Protein AF-L1JUC3-F1 (afdb_monomer)

Secondary structure (DSSP, 8-state):
-----TTSS---S--TT--SSGGGS--HHHHHHHHHHHH-GGGTTT-EEEEES-TTTHHHHHHHHTT-SEEEEEES-HHHHHHHHHHHHHHHTTS-----EEEEE--TTSGGGGGS-TT-EEEEEEES----GGGHHHHHHHHHHHEEEEEEEEEE-----------

Sequence (167 aa):
MIRQSWDERADDEPEPTGLKWTGAAVWDAAILLSEYLAKNPELVRGKHVLELGAGHALVSVVCARFGARKVTATDYDERVLKLARVNVDHNVRGDNSSQCVDVKQLGWGTNDIESFEASSFDLVVGSDVVYNKGLFKPLIETIDKLLSPEGTLILAYKPRLIIAHSF

InterPro domains:
  IPR019410 Lysine methyltransferase [PF10294] (22-160)
  IPR019410 Lysine methyltransferase [PTHR14614] (18-160)
  IPR029063 S-adenosyl-L-methionine-dependent methyltransferase superfamily [G3DSA:3.40.50.150] (9-165)
  IPR029063 S-adenosyl-L-methionine-dependent methyltransferase superfamily [SSF53335] (31-156)

Solvent-accessible surface area (backbone atoms only — not comparable to full-atom values): 9626 Å² total; per-residue (Å²):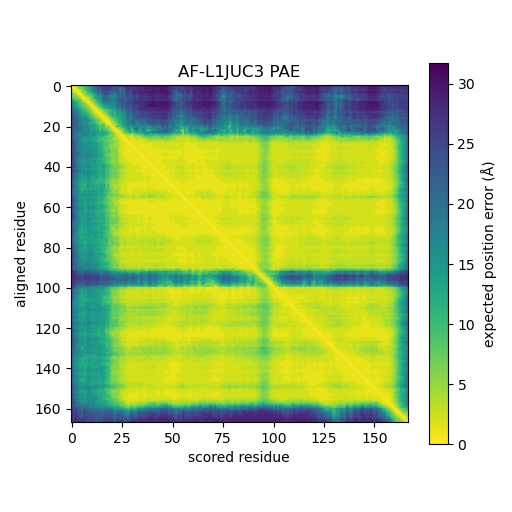 139,83,82,80,70,84,87,76,77,85,82,87,64,85,51,96,79,77,54,99,45,83,48,78,52,90,51,72,30,39,54,52,44,32,52,52,43,68,76,39,34,79,80,31,43,68,28,34,35,35,30,46,58,29,31,52,25,60,45,44,47,44,38,36,76,47,41,16,54,31,29,37,29,20,25,63,50,70,73,31,47,54,50,18,48,51,46,41,49,72,75,48,70,81,69,86,54,88,49,47,74,44,77,46,73,41,47,65,65,46,76,48,57,73,83,49,70,67,42,62,21,48,28,40,36,32,36,55,70,89,75,53,81,88,47,48,63,28,45,50,57,40,46,67,47,31,39,20,96,88,34,46,80,50,78,32,62,77,89,80,79,82,79,76,78,81,125

pLDDT: mean 83.62, std 20.37, range [25.66, 98.75]

Organism: Guillardia theta (strain CCMP2712) (NCBI:txid905079)

Structure (mmCIF, N/CA/C/O backbone):
data_AF-L1JUC3-F1
#
_entry.id   AF-L1JUC3-F1
#
loop_
_atom_site.group_PDB
_atom_site.id
_atom_site.type_symbol
_atom_site.label_atom_id
_atom_site.label_alt_id
_atom_site.label_comp_id
_atom_site.label_asym_id
_atom_site.label_entity_id
_atom_site.label_seq_id
_atom_site.pdbx_PDB_ins_code
_atom_site.Cartn_x
_atom_site.Cartn_y
_atom_site.Cartn_z
_atom_site.occupancy
_atom_site.B_iso_or_equiv
_atom_site.auth_seq_id
_atom_site.auth_comp_id
_atom_site.auth_asym_id
_atom_site.auth_atom_id
_atom_site.pdbx_PDB_model_num
ATOM 1 N N . MET A 1 1 ? 11.858 25.127 6.857 1.00 32.03 1 MET A N 1
ATOM 2 C CA . MET A 1 1 ? 11.534 24.860 5.440 1.00 32.03 1 MET A CA 1
ATOM 3 C C . MET A 1 1 ? 12.525 23.816 4.945 1.00 32.03 1 MET A C 1
ATOM 5 O O . MET A 1 1 ? 13.625 24.170 4.552 1.00 32.03 1 MET A O 1
ATOM 9 N N . ILE A 1 2 ? 12.209 22.530 5.114 1.00 27.05 2 ILE A N 1
ATOM 10 C CA . ILE A 1 2 ? 13.110 21.433 4.741 1.00 27.05 2 ILE A CA 1
ATOM 11 C C . ILE A 1 2 ? 12.630 20.911 3.389 1.00 27.05 2 ILE A C 1
ATOM 13 O O . ILE A 1 2 ? 11.594 20.260 3.313 1.00 27.05 2 ILE A O 1
ATOM 17 N N . ARG A 1 3 ? 13.366 21.233 2.322 1.00 25.66 3 ARG A N 1
ATOM 18 C CA . ARG A 1 3 ? 13.303 20.484 1.065 1.00 25.66 3 ARG A CA 1
ATOM 19 C C . ARG A 1 3 ? 14.105 19.203 1.290 1.00 25.66 3 ARG A C 1
ATOM 21 O O . ARG A 1 3 ? 15.321 19.279 1.422 1.00 25.66 3 ARG A O 1
ATOM 28 N N . GLN A 1 4 ? 13.445 18.054 1.390 1.00 31.78 4 GLN A N 1
ATOM 29 C CA . GLN A 1 4 ? 14.124 16.782 1.152 1.00 31.78 4 GLN A CA 1
ATOM 30 C C . GLN A 1 4 ? 14.035 16.530 -0.353 1.00 31.78 4 GLN A C 1
ATOM 32 O O . GLN A 1 4 ? 12.960 16.232 -0.867 1.00 31.78 4 GLN A O 1
ATOM 37 N N . SER A 1 5 ? 15.138 16.779 -1.066 1.00 31.86 5 SER A N 1
ATOM 38 C CA . SER A 1 5 ? 15.285 16.430 -2.476 1.00 31.86 5 SER A CA 1
ATOM 39 C C . SER A 1 5 ? 15.281 14.908 -2.592 1.00 31.86 5 SER A C 1
ATOM 41 O O . SER A 1 5 ? 16.228 14.229 -2.200 1.00 31.86 5 SER A O 1
ATOM 43 N N . TRP A 1 6 ? 14.175 14.377 -3.107 1.00 40.38 6 TRP A N 1
ATOM 44 C CA . TRP A 1 6 ? 14.079 13.005 -3.602 1.00 40.38 6 TRP A CA 1
ATOM 45 C C . TRP A 1 6 ? 14.940 12.791 -4.860 1.00 40.38 6 TRP A C 1
ATOM 47 O O . TRP A 1 6 ? 15.223 11.655 -5.210 1.00 40.38 6 TRP A O 1
ATOM 57 N N . ASP A 1 7 ? 15.407 13.875 -5.489 1.00 43.69 7 ASP A N 1
ATOM 58 C CA . ASP A 1 7 ? 16.181 13.851 -6.735 1.00 43.69 7 ASP A CA 1
ATOM 59 C C . ASP A 1 7 ? 17.675 13.505 -6.574 1.00 43.69 7 ASP A C 1
ATOM 61 O O . ASP A 1 7 ? 18.341 13.266 -7.574 1.00 43.69 7 ASP A O 1
ATOM 65 N N . GLU A 1 8 ? 18.245 13.501 -5.360 1.00 37.56 8 GLU A N 1
ATOM 66 C CA . GLU A 1 8 ? 19.715 13.589 -5.213 1.00 37.56 8 GLU A CA 1
ATOM 67 C C . GLU A 1 8 ? 20.387 12.473 -4.398 1.00 37.56 8 GLU A C 1
ATOM 69 O O . GLU A 1 8 ? 21.577 12.580 -4.098 1.00 37.56 8 GLU A O 1
ATOM 74 N N . ARG A 1 9 ? 19.694 11.388 -4.019 1.00 40.72 9 ARG A N 1
ATOM 75 C CA . ARG A 1 9 ? 20.346 10.297 -3.266 1.00 40.72 9 ARG A CA 1
ATOM 76 C C . ARG A 1 9 ? 20.000 8.887 -3.756 1.00 40.72 9 ARG A C 1
ATOM 78 O O . ARG A 1 9 ? 19.021 8.303 -3.304 1.00 40.72 9 ARG A O 1
ATOM 85 N N . ALA A 1 10 ? 20.973 8.357 -4.507 1.00 41.16 10 ALA A N 1
ATOM 86 C CA . ALA A 1 10 ? 21.435 6.966 -4.584 1.00 41.16 10 ALA A CA 1
ATOM 87 C C . ALA A 1 10 ? 20.768 6.02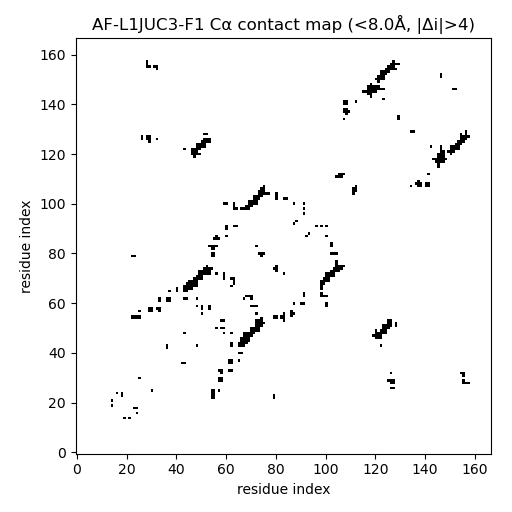0 -5.603 1.00 41.16 10 ALA A C 1
ATOM 89 O O . ALA A 1 10 ? 20.050 5.107 -5.209 1.00 41.16 10 ALA A O 1
ATOM 90 N N . ASP A 1 11 ? 21.170 6.169 -6.872 1.00 44.47 11 ASP A N 1
ATOM 91 C CA . ASP A 1 11 ? 21.043 5.164 -7.946 1.00 44.47 11 ASP A CA 1
ATOM 92 C C . ASP A 1 11 ? 22.434 4.624 -8.386 1.00 44.47 11 ASP A C 1
ATOM 94 O O . ASP A 1 11 ? 22.669 4.359 -9.564 1.00 44.47 11 ASP A O 1
ATOM 98 N N . ASP A 1 12 ? 23.403 4.489 -7.469 1.00 44.81 12 ASP A N 1
ATOM 99 C CA . ASP A 1 12 ? 24.785 4.097 -7.826 1.00 44.81 12 ASP A CA 1
ATOM 100 C C . ASP A 1 12 ? 25.052 2.576 -7.803 1.00 44.81 12 ASP A C 1
ATOM 102 O O . ASP A 1 12 ? 26.187 2.150 -8.023 1.00 44.81 12 ASP A O 1
ATOM 106 N N . GLU A 1 13 ? 24.036 1.732 -7.593 1.00 46.50 13 GLU A N 1
ATOM 107 C CA . GLU A 1 13 ? 24.160 0.294 -7.865 1.00 46.50 13 GLU A CA 1
ATOM 108 C C . GLU A 1 13 ? 23.399 -0.078 -9.144 1.00 46.50 13 GLU A C 1
ATOM 110 O O . GLU A 1 13 ? 22.244 0.317 -9.305 1.00 46.50 13 GLU A O 1
ATOM 115 N N . PRO A 1 14 ? 24.015 -0.827 -10.081 1.00 43.78 14 PRO A N 1
ATOM 116 C CA . PRO A 1 14 ? 23.327 -1.251 -11.288 1.00 43.78 14 PRO A CA 1
ATOM 117 C C . PRO A 1 14 ? 22.135 -2.133 -10.912 1.00 43.78 14 PRO A C 1
ATOM 119 O O . PRO A 1 14 ? 22.295 -3.234 -10.385 1.00 43.78 14 PRO A O 1
ATOM 122 N N . GLU A 1 15 ? 20.937 -1.632 -11.210 1.00 53.25 15 GLU A N 1
ATOM 123 C CA . GLU A 1 15 ? 19.681 -2.339 -10.994 1.00 53.25 15 GLU A CA 1
ATOM 124 C C . GLU A 1 15 ? 19.739 -3.744 -11.620 1.00 53.25 15 GLU A C 1
ATOM 126 O O . GLU A 1 15 ? 20.018 -3.862 -12.821 1.00 53.25 15 GLU A O 1
ATOM 131 N N . PRO A 1 16 ? 19.416 -4.822 -10.873 1.00 48.75 16 PRO A N 1
ATOM 132 C CA . PRO A 1 16 ? 19.447 -6.199 -11.382 1.00 48.75 16 PRO A CA 1
ATOM 133 C C . PRO A 1 16 ? 18.575 -6.422 -12.627 1.00 48.75 16 PRO A C 1
ATOM 135 O O . PRO A 1 16 ? 18.730 -7.411 -13.339 1.00 48.75 16 PRO A O 1
ATOM 138 N N . THR A 1 17 ? 17.636 -5.507 -12.872 1.00 52.16 17 THR A N 1
ATOM 139 C CA . THR A 1 17 ? 16.653 -5.547 -13.957 1.00 52.16 17 THR A CA 1
ATOM 140 C C . THR A 1 17 ? 17.132 -4.856 -15.238 1.00 52.16 17 THR A C 1
ATOM 142 O O . THR A 1 17 ? 16.509 -5.029 -16.284 1.00 52.16 17 THR A O 1
ATOM 145 N N . GLY A 1 18 ? 18.208 -4.058 -15.184 1.00 48.03 18 GLY A N 1
ATOM 146 C CA . GLY A 1 18 ? 18.652 -3.215 -16.301 1.00 48.03 18 GLY A CA 1
ATOM 147 C C . GLY A 1 18 ? 17.687 -2.072 -16.658 1.00 48.03 18 GLY A C 1
ATOM 148 O O . GLY A 1 18 ? 17.854 -1.425 -17.695 1.00 48.03 18 GLY A O 1
ATOM 149 N N . LEU A 1 19 ? 16.669 -1.817 -15.829 1.00 48.88 19 LEU A N 1
ATOM 150 C CA . LEU A 1 19 ? 15.685 -0.755 -16.030 1.00 48.88 19 LEU A CA 1
ATOM 151 C C . LEU A 1 19 ? 16.142 0.535 -15.342 1.00 48.88 19 LEU A C 1
ATOM 153 O O . LEU A 1 19 ? 16.648 0.510 -14.228 1.00 48.88 19 LEU A O 1
ATOM 157 N N . LYS A 1 20 ? 15.911 1.685 -15.990 1.00 53.62 20 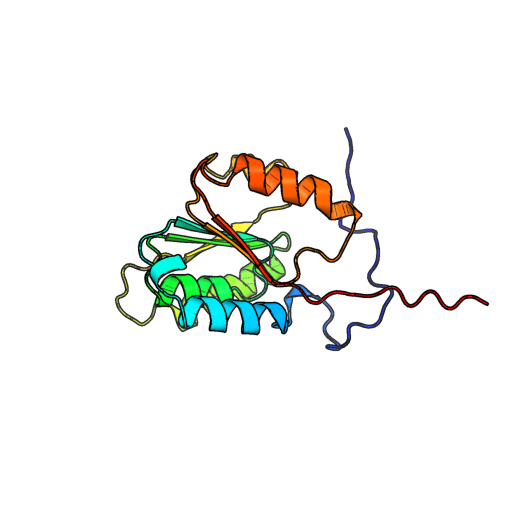LYS A N 1
ATOM 158 C CA . LYS A 1 20 ? 16.273 3.017 -15.461 1.00 53.62 20 LYS A CA 1
ATOM 159 C C . LYS A 1 20 ? 15.407 3.489 -14.280 1.00 53.62 20 LYS A C 1
ATOM 161 O O . LYS A 1 20 ? 15.637 4.581 -13.780 1.00 53.62 20 LYS A O 1
ATOM 166 N N . TRP A 1 21 ? 14.394 2.715 -13.883 1.00 58.62 21 TRP A N 1
ATOM 167 C CA . TRP A 1 21 ? 13.443 3.067 -12.827 1.00 58.62 21 TRP A CA 1
ATOM 168 C C . TRP A 1 21 ? 13.054 1.797 -12.059 1.00 58.62 21 TRP A C 1
ATOM 170 O O . TRP A 1 21 ? 12.529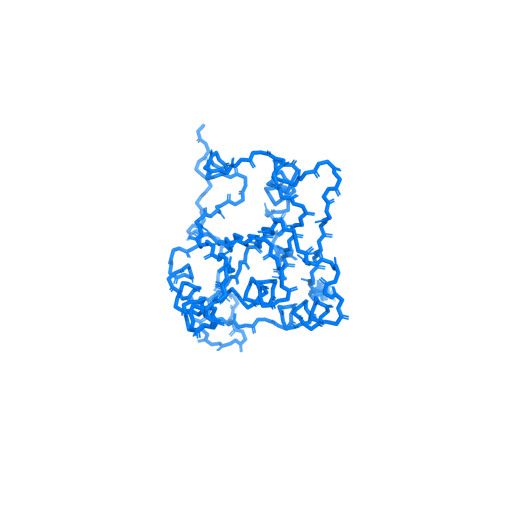 0.858 -12.659 1.00 58.62 21 TRP A O 1
ATOM 180 N N . THR A 1 22 ? 13.256 1.766 -10.741 1.00 58.28 22 THR A N 1
ATOM 181 C CA . THR A 1 22 ? 12.917 0.618 -9.869 1.00 58.28 22 THR A CA 1
ATOM 182 C C . THR A 1 22 ? 11.433 0.248 -9.910 1.00 58.28 22 THR A C 1
ATOM 184 O O . THR A 1 22 ? 11.071 -0.927 -9.825 1.00 58.28 22 THR A O 1
ATOM 187 N N . GLY A 1 23 ? 10.563 1.237 -10.124 1.00 57.72 23 GLY A N 1
ATOM 188 C CA . GLY A 1 23 ? 9.122 1.047 -10.291 1.00 57.72 23 GLY A CA 1
ATOM 189 C C . GLY A 1 23 ? 8.696 0.444 -11.635 1.00 57.72 23 GLY A C 1
ATOM 190 O O . GLY A 1 23 ? 7.499 0.271 -11.833 1.00 57.72 23 GLY A O 1
ATOM 191 N N . ALA A 1 24 ? 9.629 0.132 -12.551 1.00 59.94 24 ALA A N 1
ATOM 192 C CA . ALA A 1 24 ? 9.368 -0.465 -13.872 1.00 59.94 24 ALA A CA 1
ATOM 193 C C . ALA A 1 24 ? 9.499 -2.009 -13.912 1.00 59.94 24 ALA A C 1
ATOM 195 O O . ALA A 1 24 ? 9.197 -2.619 -14.936 1.00 59.94 24 ALA A O 1
ATOM 196 N N . ALA A 1 25 ? 9.826 -2.650 -12.781 1.00 71.75 25 ALA A N 1
ATOM 197 C CA . ALA A 1 25 ? 9.733 -4.100 -12.603 1.00 71.75 25 ALA A CA 1
ATOM 198 C C . ALA A 1 25 ? 8.595 -4.524 -11.655 1.00 71.75 25 ALA A C 1
ATOM 200 O O . ALA A 1 25 ? 8.164 -3.774 -10.777 1.00 71.75 25 ALA A O 1
ATOM 201 N N . VAL A 1 26 ? 8.133 -5.767 -11.815 1.00 79.44 26 VAL A N 1
ATOM 202 C CA . VAL A 1 26 ? 7.366 -6.480 -10.785 1.00 79.44 26 VAL A CA 1
ATOM 203 C C . VAL A 1 26 ? 8.367 -7.212 -9.895 1.00 79.44 26 VAL A C 1
ATOM 205 O O . VAL A 1 26 ? 9.140 -8.031 -10.385 1.00 79.44 26 VAL A O 1
ATOM 208 N N . TRP A 1 27 ? 8.357 -6.908 -8.600 1.00 84.06 27 TRP A N 1
ATOM 209 C CA . TRP A 1 27 ? 9.274 -7.493 -7.620 1.00 84.06 27 TRP A CA 1
ATOM 210 C C . TRP A 1 27 ? 8.713 -8.790 -7.022 1.00 84.06 27 TRP A C 1
ATOM 212 O O . TRP A 1 27 ? 7.497 -8.932 -6.874 1.00 84.06 27 TRP A O 1
ATOM 222 N N . ASP A 1 28 ? 9.590 -9.716 -6.616 1.00 88.12 28 ASP A N 1
ATOM 223 C CA . ASP A 1 28 ? 9.209 -11.014 -6.027 1.00 88.12 28 ASP A CA 1
ATOM 224 C C . ASP A 1 28 ? 8.229 -10.858 -4.851 1.00 88.12 28 ASP A C 1
ATOM 226 O O . ASP A 1 28 ? 7.272 -11.623 -4.721 1.00 88.12 28 ASP A O 1
ATOM 230 N N . ALA A 1 29 ? 8.427 -9.837 -4.008 1.00 92.56 29 ALA A N 1
ATOM 231 C CA . ALA A 1 29 ? 7.541 -9.558 -2.881 1.00 92.56 29 ALA A CA 1
ATOM 232 C C . ALA A 1 29 ? 6.109 -9.213 -3.322 1.00 92.56 29 ALA A C 1
ATOM 234 O O . ALA A 1 29 ? 5.158 -9.593 -2.639 1.00 92.56 29 ALA A O 1
ATOM 235 N N . ALA A 1 30 ? 5.936 -8.541 -4.465 1.00 94.25 30 ALA A N 1
ATOM 236 C CA . ALA A 1 30 ? 4.619 -8.219 -5.013 1.00 94.25 30 ALA A CA 1
ATOM 237 C C . ALA A 1 30 ? 3.901 -9.482 -5.505 1.00 94.25 30 ALA A C 1
ATOM 239 O O . ALA A 1 30 ? 2.698 -9.631 -5.285 1.00 94.25 30 ALA A O 1
ATOM 240 N N . ILE A 1 31 ? 4.637 -10.417 -6.116 1.00 94.69 31 ILE A N 1
ATOM 241 C CA . ILE A 1 31 ? 4.106 -11.719 -6.548 1.00 94.69 31 ILE A CA 1
ATOM 242 C C . ILE A 1 31 ? 3.681 -12.540 -5.327 1.00 94.69 31 ILE A C 1
ATOM 244 O O . ILE A 1 31 ? 2.544 -13.004 -5.261 1.00 94.69 31 ILE A O 1
ATOM 248 N N . LEU A 1 32 ? 4.556 -12.657 -4.324 1.00 96.06 32 LEU A N 1
ATOM 249 C CA . LEU A 1 32 ? 4.273 -13.389 -3.086 1.00 96.06 32 LEU A CA 1
ATOM 250 C C . LEU A 1 32 ? 3.055 -12.825 -2.347 1.00 96.06 32 LEU A C 1
ATOM 252 O O . LEU A 1 32 ? 2.179 -13.585 -1.933 1.00 96.06 32 LEU A O 1
ATOM 256 N N . LEU A 1 33 ? 2.978 -11.500 -2.203 1.00 97.62 33 LEU A N 1
ATOM 257 C CA . LEU A 1 33 ? 1.845 -10.842 -1.557 1.00 97.62 33 LEU A CA 1
ATOM 258 C C . LEU A 1 33 ? 0.548 -11.060 -2.341 1.00 97.62 33 LEU A C 1
ATOM 260 O O . LEU A 1 33 ? -0.487 -11.364 -1.752 1.00 97.62 33 LEU A O 1
ATOM 264 N N . SER A 1 34 ? 0.616 -10.973 -3.668 1.00 97.62 34 SER A N 1
ATOM 265 C CA . SER A 1 34 ? -0.521 -11.237 -4.549 1.00 97.62 34 SER A CA 1
ATOM 266 C C . SER A 1 34 ? -1.042 -12.664 -4.396 1.00 97.62 34 SER A C 1
ATOM 268 O O . SER A 1 34 ? -2.239 -12.870 -4.206 1.00 97.62 34 SER A O 1
ATOM 270 N N . GLU A 1 35 ? -0.155 -13.659 -4.413 1.00 97.44 35 GLU A N 1
ATOM 271 C CA . GLU A 1 35 ? -0.546 -15.049 -4.182 1.00 97.44 35 GLU A CA 1
ATOM 272 C C . GLU A 1 35 ? -1.143 -15.264 -2.792 1.00 97.44 35 GLU A C 1
ATOM 274 O O . GLU A 1 35 ? -2.120 -16.001 -2.646 1.00 97.44 35 GLU A O 1
ATOM 279 N N . TYR A 1 36 ? -0.556 -14.643 -1.769 1.00 98.25 36 TYR A N 1
ATOM 280 C CA . TYR A 1 36 ? -1.043 -14.746 -0.401 1.00 98.25 36 TYR A CA 1
ATOM 281 C C . TYR A 1 36 ? -2.468 -14.197 -0.273 1.00 98.25 36 TYR A C 1
ATOM 283 O O . TYR A 1 36 ? -3.333 -14.882 0.270 1.00 98.25 36 TYR A O 1
ATOM 291 N N . LEU A 1 37 ? -2.748 -13.016 -0.829 1.00 98.06 37 LEU A N 1
ATOM 292 C CA . LEU A 1 37 ? -4.084 -12.412 -0.795 1.00 98.06 37 LEU A CA 1
ATOM 293 C C . LEU A 1 37 ? -5.095 -13.190 -1.650 1.00 98.06 37 LEU A C 1
ATOM 295 O O . LEU A 1 37 ? -6.240 -13.356 -1.241 1.00 98.06 37 LEU A O 1
ATOM 299 N N . ALA A 1 38 ? -4.672 -13.732 -2.795 1.00 96.25 38 ALA A N 1
ATOM 300 C CA . ALA A 1 38 ? -5.512 -14.588 -3.633 1.00 96.25 38 ALA A CA 1
ATOM 301 C C . ALA A 1 38 ? -5.920 -15.894 -2.926 1.00 96.25 38 ALA A C 1
ATOM 303 O O . ALA A 1 38 ? -7.046 -16.367 -3.087 1.00 96.25 38 ALA A O 1
ATOM 304 N N . LYS A 1 39 ? -5.013 -16.475 -2.128 1.00 98.12 39 LYS A N 1
ATOM 305 C CA . LYS A 1 39 ? -5.269 -17.679 -1.317 1.00 98.12 39 LYS A CA 1
ATOM 306 C C . LYS A 1 39 ? -6.129 -17.395 -0.077 1.00 98.12 39 LYS A C 1
ATOM 308 O O . LYS A 1 39 ? -6.732 -18.327 0.442 1.00 98.12 39 LYS A O 1
ATOM 313 N N . ASN A 1 40 ? -6.201 -16.138 0.365 1.00 98.00 40 ASN A N 1
ATOM 314 C CA . ASN A 1 40 ? -6.897 -15.698 1.580 1.00 98.00 40 ASN A CA 1
ATOM 315 C C . ASN A 1 40 ? -7.836 -14.507 1.269 1.00 98.00 40 ASN A C 1
ATOM 317 O O . ASN A 1 40 ? -7.631 -13.392 1.763 1.00 98.00 40 ASN A O 1
ATOM 321 N N . PRO A 1 41 ? -8.847 -14.683 0.395 1.00 96.06 41 PRO A N 1
ATOM 322 C CA . PRO A 1 41 ? -9.658 -13.578 -0.119 1.00 96.06 41 PRO A CA 1
ATOM 323 C C . PRO A 1 41 ? -10.484 -12.854 0.954 1.00 96.06 41 PRO A C 1
ATOM 325 O O . PRO A 1 41 ? -10.869 -11.704 0.763 1.00 96.06 41 PRO A O 1
ATOM 328 N N . GLU A 1 42 ? -10.759 -13.485 2.093 1.00 97.31 42 GLU A N 1
ATOM 329 C CA . GLU A 1 42 ? -11.386 -12.858 3.261 1.00 97.31 42 GLU A CA 1
ATOM 330 C C . GLU A 1 42 ? -10.567 -11.693 3.832 1.00 97.31 42 GLU A C 1
ATOM 332 O O . GLU A 1 42 ? -11.134 -10.790 4.448 1.00 97.31 42 GLU A O 1
ATOM 337 N N . LEU A 1 43 ? -9.255 -11.658 3.576 1.00 97.81 43 LEU A N 1
ATOM 338 C CA . LEU A 1 43 ? -8.405 -10.543 3.979 1.00 97.81 43 LEU A CA 1
ATOM 339 C C . LEU A 1 43 ? -8.699 -9.265 3.196 1.00 97.81 43 LEU A C 1
ATOM 341 O O . LEU A 1 43 ? -8.436 -8.190 3.730 1.00 97.81 43 LEU A O 1
ATOM 345 N N . VAL A 1 44 ? -9.239 -9.363 1.975 1.00 97.00 44 VAL A N 1
ATOM 346 C CA . VAL A 1 44 ? -9.491 -8.217 1.079 1.00 97.00 44 VAL A CA 1
ATOM 347 C C . VAL A 1 44 ? -10.974 -7.977 0.805 1.00 97.00 44 VAL A C 1
ATOM 349 O O . VAL A 1 44 ? -11.375 -6.843 0.543 1.00 97.00 44 VAL A O 1
ATOM 352 N N . ARG A 1 45 ? -11.809 -9.020 0.862 1.00 96.12 45 ARG A N 1
ATOM 353 C CA . ARG A 1 45 ? -13.213 -8.951 0.452 1.00 96.12 45 ARG A CA 1
ATOM 354 C C . ARG A 1 45 ? -13.974 -7.905 1.258 1.00 96.12 45 ARG A C 1
ATOM 356 O O . ARG A 1 45 ? -14.002 -7.932 2.483 1.00 96.12 45 ARG A O 1
ATOM 363 N N . GLY A 1 46 ? -14.624 -6.994 0.545 1.00 95.56 46 GLY A N 1
ATOM 364 C CA . GLY A 1 46 ? -15.419 -5.921 1.119 1.00 95.56 46 GLY A CA 1
ATOM 365 C C . GLY A 1 46 ? -14.608 -4.805 1.774 1.00 95.56 46 GLY A C 1
ATOM 366 O O . GLY A 1 46 ? -15.240 -3.881 2.270 1.00 95.56 46 GLY A O 1
ATOM 367 N N . LYS A 1 47 ? -13.266 -4.833 1.762 1.00 97.25 47 LYS A N 1
ATOM 368 C CA . LYS A 1 47 ? -12.407 -3.827 2.412 1.00 97.25 47 LYS A CA 1
ATOM 369 C C . LYS A 1 47 ? -12.098 -2.622 1.525 1.00 97.25 47 LYS A C 1
ATOM 371 O O . LYS A 1 47 ? -12.083 -2.730 0.297 1.00 97.25 47 LYS A O 1
ATOM 376 N N . HIS A 1 48 ? -11.826 -1.482 2.153 1.00 97.56 48 HIS A N 1
ATOM 377 C CA . HIS A 1 48 ? -11.148 -0.343 1.540 1.00 97.56 48 HIS A CA 1
ATOM 378 C C . HIS A 1 48 ? -9.637 -0.497 1.711 1.00 97.56 48 HIS A C 1
ATOM 380 O O . HIS A 1 48 ? -9.129 -0.482 2.832 1.00 97.56 48 HIS A O 1
ATOM 386 N N . VAL A 1 49 ? -8.939 -0.686 0.594 1.00 98.44 49 VAL A N 1
ATOM 387 C CA . VAL A 1 49 ? -7.526 -1.067 0.560 1.00 98.44 49 VAL A CA 1
ATOM 388 C C . VAL A 1 49 ? -6.666 0.097 0.076 1.00 98.44 49 VAL A C 1
ATOM 390 O O . VAL A 1 49 ? -7.003 0.734 -0.923 1.00 98.44 49 VAL A O 1
ATOM 393 N N . LEU A 1 50 ? -5.540 0.336 0.746 1.00 98.69 50 LEU A N 1
ATOM 394 C CA . LEU A 1 50 ? -4.455 1.203 0.285 1.00 98.69 50 LEU A CA 1
ATOM 395 C C . LEU A 1 50 ? -3.229 0.351 -0.046 1.00 98.69 50 LEU A C 1
ATOM 397 O O . LEU A 1 50 ? -2.766 -0.400 0.807 1.00 98.69 50 LEU A O 1
ATOM 401 N N . GLU A 1 51 ? -2.675 0.497 -1.246 1.00 98.62 51 GLU A N 1
ATOM 402 C CA . GLU A 1 51 ? -1.349 -0.033 -1.582 1.00 98.62 51 GLU A CA 1
ATOM 403 C C . GLU A 1 51 ? -0.318 1.101 -1.563 1.00 98.62 51 GLU A C 1
ATOM 405 O O . GLU A 1 51 ? -0.457 2.084 -2.295 1.00 98.62 51 GLU A O 1
ATOM 410 N N . LEU A 1 52 ? 0.712 0.957 -0.728 1.00 98.31 52 LEU A N 1
ATOM 411 C CA . LEU A 1 52 ? 1.865 1.855 -0.652 1.00 98.31 52 LEU A CA 1
ATOM 412 C C . LEU A 1 52 ? 2.979 1.342 -1.569 1.00 98.31 52 LEU A C 1
ATOM 414 O O . LEU A 1 52 ? 3.359 0.177 -1.464 1.00 98.31 52 LEU A O 1
ATOM 418 N N . GLY A 1 53 ? 3.531 2.213 -2.418 1.00 96.25 53 GLY A N 1
ATOM 419 C CA . GLY A 1 53 ? 4.608 1.841 -3.346 1.00 96.25 53 GLY A CA 1
ATOM 420 C C . GLY A 1 53 ? 4.143 0.810 -4.374 1.00 96.25 53 GLY A C 1
ATOM 421 O O . GLY A 1 53 ? 4.738 -0.255 -4.509 1.00 96.25 53 GLY A O 1
ATOM 422 N N . ALA A 1 54 ? 3.029 1.103 -5.042 1.00 95.75 54 ALA A N 1
ATOM 423 C CA . ALA A 1 54 ? 2.294 0.151 -5.858 1.00 95.75 54 ALA A CA 1
ATOM 424 C C . ALA A 1 54 ? 3.043 -0.297 -7.118 1.00 95.75 54 ALA A C 1
ATOM 426 O O . ALA A 1 54 ? 2.720 -1.354 -7.669 1.00 95.75 54 ALA A O 1
ATOM 427 N N . GLY A 1 55 ? 4.008 0.480 -7.626 1.00 93.00 55 GLY A N 1
ATOM 428 C CA . GLY A 1 55 ? 4.713 0.124 -8.855 1.00 93.00 55 GLY A CA 1
ATOM 429 C C . GLY A 1 55 ? 3.737 -0.101 -10.020 1.00 93.00 55 GLY A C 1
ATOM 430 O O . GLY A 1 55 ? 3.060 0.809 -10.488 1.00 93.00 55 GLY A O 1
ATOM 431 N N . HIS A 1 56 ? 3.606 -1.358 -10.446 1.00 89.75 56 HIS A N 1
ATOM 432 C CA . HIS A 1 56 ? 2.695 -1.795 -11.516 1.00 89.75 56 HIS A CA 1
ATOM 433 C C . HIS A 1 56 ? 1.244 -2.002 -11.079 1.00 89.75 56 HIS A C 1
ATOM 435 O O . HIS A 1 56 ? 0.431 -2.398 -11.916 1.00 89.75 56 HIS A O 1
ATOM 441 N N . ALA A 1 57 ? 0.929 -1.777 -9.802 1.00 95.44 57 ALA A N 1
ATOM 442 C CA . ALA A 1 57 ? -0.372 -2.020 -9.188 1.00 95.44 57 ALA A CA 1
ATOM 443 C C . ALA A 1 57 ? -0.830 -3.490 -9.246 1.00 95.44 57 ALA A C 1
ATOM 445 O O . ALA A 1 57 ? -2.029 -3.766 -9.245 1.00 95.44 57 ALA A O 1
ATOM 446 N N . LEU A 1 58 ? 0.105 -4.451 -9.285 1.00 95.94 58 LEU A N 1
ATOM 447 C CA . LEU A 1 58 ? -0.229 -5.880 -9.308 1.00 95.94 58 LEU A CA 1
ATOM 448 C C . LEU A 1 58 ? -1.053 -6.279 -8.074 1.00 95.94 58 LEU A C 1
ATOM 450 O O . LEU A 1 58 ? -2.104 -6.906 -8.215 1.00 95.94 58 LEU A O 1
ATOM 454 N N . VAL A 1 59 ? -0.609 -5.881 -6.877 1.00 97.69 59 VAL A N 1
ATOM 455 C CA . VAL A 1 59 ? -1.310 -6.213 -5.629 1.00 97.69 59 VAL A CA 1
ATOM 456 C C . VAL A 1 59 ? -2.668 -5.514 -5.596 1.00 97.69 59 VAL A C 1
ATOM 458 O O . VAL A 1 59 ? -3.665 -6.149 -5.264 1.00 97.69 59 VAL A O 1
ATOM 461 N N . SER A 1 60 ? -2.755 -4.249 -6.024 1.00 97.56 60 SER A N 1
ATOM 462 C CA . SER A 1 60 ? -4.034 -3.539 -6.165 1.00 97.56 60 SER A CA 1
ATOM 463 C C . SER A 1 60 ? -5.020 -4.237 -7.099 1.00 97.56 60 SER A C 1
ATOM 465 O O . SER A 1 60 ? -6.197 -4.368 -6.757 1.00 97.56 60 SER A O 1
ATOM 467 N N . VAL A 1 61 ? -4.557 -4.711 -8.261 1.00 95.81 61 VAL A N 1
ATOM 468 C CA . VAL A 1 61 ? -5.383 -5.484 -9.199 1.00 95.81 61 VAL A CA 1
ATOM 469 C C . VAL A 1 61 ? -5.891 -6.751 -8.517 1.00 95.81 61 VAL A C 1
ATOM 471 O O . VAL A 1 61 ? -7.084 -7.035 -8.574 1.00 95.81 61 VAL A O 1
ATOM 474 N N . VAL A 1 62 ? -5.029 -7.486 -7.816 1.00 95.94 62 VAL A N 1
ATOM 475 C CA . VAL A 1 62 ? -5.424 -8.693 -7.077 1.00 95.94 62 VAL A CA 1
ATOM 476 C C . VAL A 1 62 ? -6.464 -8.357 -6.006 1.00 95.94 62 VAL A C 1
ATOM 478 O O . VAL A 1 62 ? -7.540 -8.949 -6.002 1.00 95.94 62 VAL A O 1
ATOM 481 N N . CYS A 1 63 ? -6.225 -7.357 -5.158 1.00 96.75 63 CYS A N 1
ATOM 482 C CA . CYS A 1 63 ? -7.193 -6.905 -4.155 1.00 96.75 63 CYS A CA 1
ATOM 483 C C . CYS A 1 63 ? -8.568 -6.612 -4.773 1.00 96.75 63 CYS A C 1
ATOM 485 O O . CYS A 1 63 ? -9.589 -7.080 -4.263 1.00 96.75 63 CYS A O 1
ATOM 487 N N . ALA A 1 64 ? -8.598 -5.887 -5.895 1.00 95.44 64 ALA A N 1
ATOM 488 C CA . ALA A 1 64 ? -9.831 -5.583 -6.611 1.00 95.44 64 ALA A CA 1
ATOM 489 C C . ALA A 1 64 ? -10.533 -6.858 -7.093 1.00 95.44 64 ALA A C 1
ATOM 491 O O . ALA A 1 64 ? -11.700 -7.077 -6.765 1.00 95.44 64 ALA A O 1
ATOM 492 N N . ARG A 1 65 ? -9.808 -7.741 -7.791 1.00 92.69 65 ARG A N 1
ATOM 493 C CA . ARG A 1 65 ? -10.346 -8.986 -8.366 1.00 92.69 65 ARG A CA 1
ATOM 494 C C . ARG A 1 65 ? -10.876 -9.947 -7.303 1.00 92.69 65 ARG A C 1
ATOM 496 O O . ARG A 1 65 ? -11.863 -10.635 -7.549 1.00 92.69 65 ARG A O 1
ATOM 503 N N . PHE A 1 66 ? -10.281 -9.946 -6.113 1.00 93.94 66 PHE A N 1
ATOM 504 C CA . PHE A 1 66 ? -10.710 -10.771 -4.980 1.00 93.94 66 PHE A CA 1
ATOM 505 C C . PHE A 1 66 ? -11.751 -10.091 -4.071 1.00 93.94 66 PHE A C 1
ATOM 507 O O . PHE A 1 66 ? -12.101 -10.610 -3.008 1.00 93.94 66 PHE A O 1
ATOM 514 N N . GLY A 1 67 ? -12.342 -8.989 -4.540 1.00 93.56 67 GLY A N 1
ATOM 515 C CA . GLY A 1 67 ? -13.579 -8.440 -3.996 1.00 93.56 67 GLY A CA 1
ATOM 516 C C . GLY A 1 67 ? -13.394 -7.300 -3.007 1.00 93.56 67 GLY A C 1
ATOM 517 O O . GLY A 1 67 ? -14.308 -7.061 -2.217 1.00 93.56 67 GLY A O 1
ATOM 518 N N . ALA A 1 68 ? -12.258 -6.599 -3.018 1.00 95.88 68 ALA A N 1
ATOM 519 C CA . ALA A 1 68 ? -12.140 -5.329 -2.307 1.00 95.88 68 ALA A CA 1
ATOM 520 C C . ALA A 1 68 ? -13.258 -4.362 -2.731 1.00 95.88 68 ALA A C 1
ATOM 522 O O . ALA A 1 68 ? -13.611 -4.261 -3.907 1.00 95.88 68 ALA A O 1
ATOM 523 N N . ARG A 1 69 ? -13.818 -3.640 -1.755 1.00 94.75 69 ARG A N 1
ATOM 524 C CA . ARG A 1 69 ? -14.873 -2.637 -1.976 1.00 94.75 69 ARG A CA 1
ATOM 525 C C . ARG A 1 69 ? -14.331 -1.448 -2.761 1.00 94.75 69 ARG A C 1
ATOM 527 O O . ARG A 1 69 ? -15.009 -0.913 -3.631 1.00 94.75 69 ARG A O 1
ATOM 534 N N . LYS A 1 70 ? -13.114 -1.031 -2.421 1.00 95.69 70 LYS A N 1
ATOM 535 C CA . LYS A 1 70 ? -12.382 0.051 -3.074 1.00 95.69 70 LYS A CA 1
ATOM 536 C C . LYS A 1 70 ? -10.892 -0.173 -2.869 1.00 95.69 70 LYS A C 1
ATOM 538 O O . LYS A 1 70 ? -10.486 -0.566 -1.778 1.00 95.69 70 LYS A O 1
ATOM 543 N N . VAL A 1 71 ? -10.092 0.102 -3.889 1.00 97.69 71 VAL A N 1
ATOM 544 C CA . VAL A 1 71 ? -8.631 0.030 -3.813 1.00 97.69 71 VAL A CA 1
ATOM 545 C C . VAL A 1 71 ? -8.051 1.374 -4.226 1.00 97.69 71 VAL A C 1
ATOM 547 O O . VAL A 1 71 ? -8.498 1.965 -5.206 1.00 97.69 71 VAL A O 1
ATOM 550 N N . THR A 1 72 ? -7.062 1.858 -3.484 1.00 98.06 72 THR A N 1
ATOM 551 C CA . THR A 1 72 ? -6.255 3.016 -3.868 1.00 98.06 72 THR A CA 1
ATOM 552 C C . THR A 1 72 ? -4.805 2.570 -4.019 1.00 98.06 72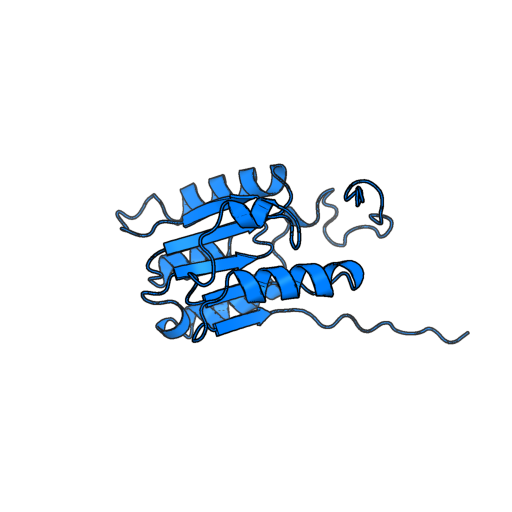 THR A C 1
ATOM 554 O O . THR A 1 72 ? -4.145 2.266 -3.029 1.00 98.06 72 THR A O 1
ATOM 557 N N . ALA A 1 73 ? -4.323 2.513 -5.257 1.00 98.12 73 ALA A N 1
ATOM 558 C CA . ALA A 1 73 ? -2.930 2.240 -5.587 1.00 98.12 73 ALA A CA 1
ATOM 559 C C . ALA A 1 73 ? -2.131 3.543 -5.511 1.00 98.12 73 ALA A C 1
ATOM 561 O O . ALA A 1 73 ? -2.511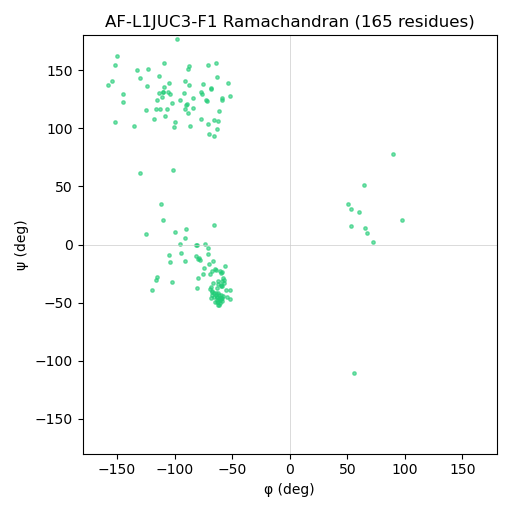 4.530 -6.154 1.00 98.12 73 ALA A O 1
ATOM 562 N N . THR A 1 74 ? -1.040 3.562 -4.741 1.00 98.25 74 THR A N 1
ATOM 563 C CA . THR A 1 74 ? -0.235 4.774 -4.567 1.00 98.25 74 THR A CA 1
ATOM 564 C C . THR A 1 74 ? 1.248 4.572 -4.796 1.00 98.25 74 THR A C 1
ATOM 566 O O . THR A 1 74 ? 1.817 3.549 -4.433 1.00 98.25 74 THR A O 1
ATOM 569 N N . ASP A 1 75 ? 1.874 5.582 -5.383 1.00 96.56 75 ASP A N 1
ATOM 570 C CA . ASP A 1 75 ? 3.311 5.661 -5.619 1.00 96.56 75 ASP A CA 1
ATOM 571 C C . ASP A 1 75 ? 3.741 7.136 -5.601 1.00 96.56 75 ASP A C 1
ATOM 573 O O . ASP A 1 75 ? 2.904 8.037 -5.728 1.00 96.56 75 ASP A O 1
ATOM 577 N N . TYR A 1 76 ? 5.035 7.393 -5.435 1.00 93.25 76 TYR A N 1
ATOM 578 C CA . TYR A 1 76 ? 5.582 8.747 -5.463 1.00 93.25 76 TYR A CA 1
ATOM 579 C C . TYR A 1 76 ? 5.787 9.245 -6.901 1.00 93.25 76 TYR A C 1
ATOM 581 O O . TYR A 1 76 ? 5.548 10.420 -7.189 1.00 93.25 76 TYR A O 1
ATOM 589 N N . ASP A 1 77 ? 6.212 8.367 -7.813 1.00 90.88 77 ASP A N 1
ATOM 590 C CA . ASP A 1 77 ? 6.621 8.754 -9.164 1.00 90.88 77 ASP A CA 1
ATOM 591 C C . ASP A 1 77 ? 5.449 8.715 -10.158 1.00 90.88 77 ASP A C 1
ATOM 593 O O . ASP A 1 77 ? 4.906 7.662 -10.494 1.00 90.88 77 ASP A O 1
ATOM 597 N N . GLU A 1 78 ? 5.093 9.870 -10.723 1.00 90.38 78 GLU A N 1
ATOM 598 C CA . GLU A 1 78 ? 4.011 9.986 -11.708 1.00 90.38 78 GLU A CA 1
ATOM 599 C C . GLU A 1 78 ? 4.245 9.147 -12.980 1.00 90.38 78 GLU A C 1
ATOM 601 O O . GLU A 1 78 ? 3.291 8.742 -13.648 1.00 90.38 78 GLU A O 1
ATOM 606 N N . ARG A 1 79 ? 5.495 8.824 -13.332 1.00 89.06 79 ARG A N 1
ATOM 607 C CA . ARG A 1 79 ? 5.799 7.906 -14.446 1.00 89.06 79 ARG A CA 1
ATOM 608 C C . ARG A 1 79 ? 5.357 6.481 -14.125 1.00 89.06 79 ARG A C 1
ATOM 610 O O . ARG A 1 79 ? 4.791 5.817 -14.993 1.00 89.06 79 ARG A O 1
ATOM 617 N N . VAL A 1 80 ? 5.566 6.045 -12.885 1.00 89.44 80 VAL A N 1
ATOM 618 C CA . VAL A 1 80 ? 5.118 4.744 -12.374 1.00 89.44 80 VAL A CA 1
ATOM 619 C C . VAL A 1 80 ? 3.593 4.720 -12.295 1.00 89.44 80 VAL A C 1
ATOM 621 O O . VAL A 1 80 ? 2.962 3.797 -12.805 1.00 89.44 80 VAL A O 1
ATOM 624 N N . LEU A 1 81 ? 2.975 5.796 -11.798 1.00 92.81 81 LEU A N 1
ATOM 625 C CA . LEU A 1 81 ? 1.514 5.920 -11.743 1.00 92.81 81 LEU A CA 1
ATOM 626 C C . LEU A 1 81 ? 0.855 5.845 -13.127 1.00 92.81 81 LEU A C 1
ATOM 628 O O . LEU A 1 81 ? -0.233 5.285 -13.264 1.00 92.81 81 LEU A O 1
ATOM 632 N N . LYS A 1 82 ? 1.494 6.365 -14.183 1.00 92.62 82 LYS A N 1
ATOM 633 C CA . LYS A 1 82 ? 1.005 6.189 -15.564 1.00 92.62 82 LYS A CA 1
ATOM 634 C C . LYS A 1 82 ? 0.970 4.717 -15.978 1.00 92.62 82 LYS A C 1
ATOM 636 O O . LYS A 1 82 ? -0.029 4.296 -16.557 1.00 92.62 82 LYS A O 1
ATOM 641 N N . LEU A 1 83 ? 2.004 3.939 -15.653 1.00 91.38 83 LEU A N 1
ATOM 642 C CA . LEU A 1 83 ? 2.034 2.495 -15.917 1.00 91.38 83 LEU A CA 1
ATOM 643 C C . LEU A 1 83 ? 0.977 1.752 -15.091 1.00 91.38 83 LEU A C 1
ATOM 645 O O . LEU A 1 83 ? 0.218 0.957 -15.643 1.00 91.38 83 LEU A O 1
ATOM 649 N N . ALA A 1 84 ? 0.859 2.075 -13.801 1.00 93.94 84 ALA A N 1
ATOM 650 C CA . ALA A 1 84 ? -0.168 1.523 -12.922 1.00 93.94 84 ALA A CA 1
ATOM 651 C C . ALA A 1 84 ? -1.583 1.736 -13.483 1.00 93.94 84 ALA A C 1
ATOM 653 O O . ALA A 1 84 ? -2.373 0.796 -13.523 1.00 93.94 84 ALA A O 1
ATOM 654 N N . ARG A 1 85 ? -1.901 2.943 -13.979 1.00 94.62 85 ARG A N 1
ATOM 655 C CA . ARG A 1 85 ? -3.213 3.240 -14.586 1.00 94.62 85 ARG A CA 1
ATOM 656 C C . ARG A 1 85 ? -3.506 2.359 -15.798 1.00 94.62 85 ARG A C 1
ATOM 658 O O . ARG A 1 85 ? -4.622 1.860 -15.901 1.00 94.62 85 ARG A O 1
ATOM 665 N N . V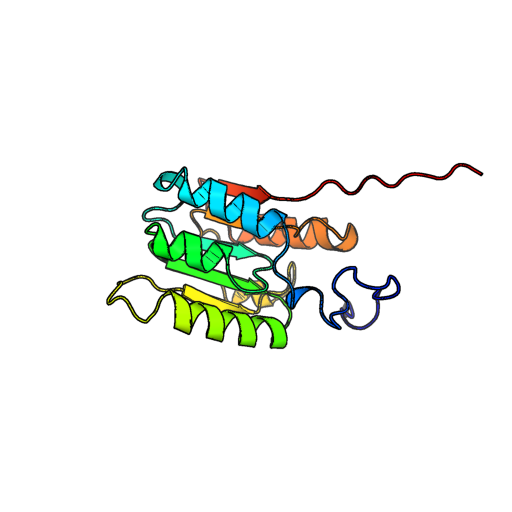AL A 1 86 ? -2.528 2.143 -16.680 1.00 92.50 86 VAL A N 1
ATOM 666 C CA . VAL A 1 86 ? -2.683 1.256 -17.848 1.00 92.50 86 VAL A CA 1
ATOM 667 C C . VAL A 1 86 ? -2.928 -0.188 -17.405 1.00 92.50 86 VAL A C 1
ATOM 669 O O . VAL A 1 86 ? -3.853 -0.834 -17.892 1.00 92.50 86 VAL A O 1
ATOM 672 N N . ASN A 1 87 ? -2.154 -0.683 -16.436 1.00 91.75 87 ASN A N 1
ATOM 673 C CA . ASN A 1 87 ? -2.314 -2.047 -15.930 1.00 91.75 87 ASN A CA 1
ATOM 674 C C . ASN A 1 87 ? -3.672 -2.259 -15.261 1.00 91.75 87 ASN A C 1
ATOM 676 O O . ASN A 1 87 ? -4.326 -3.274 -15.496 1.00 91.75 87 ASN A O 1
ATOM 680 N N . VAL A 1 88 ? -4.112 -1.299 -14.451 1.00 93.25 88 VAL A N 1
ATOM 681 C CA . VAL A 1 88 ? -5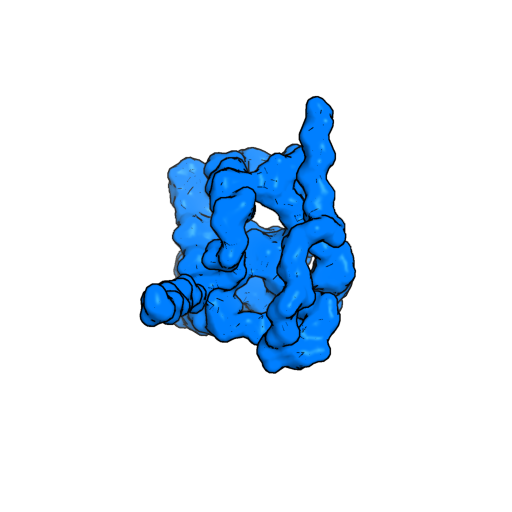.434 -1.318 -13.823 1.00 93.25 88 VAL A CA 1
ATOM 682 C C . VAL A 1 88 ? -6.537 -1.329 -14.881 1.00 93.25 88 VAL A C 1
ATOM 684 O O . VAL A 1 88 ? -7.462 -2.135 -14.787 1.00 93.25 88 VAL A O 1
ATOM 687 N N . ASP A 1 89 ? -6.435 -0.475 -15.902 1.00 90.75 89 ASP A N 1
ATOM 688 C CA . ASP A 1 89 ? -7.424 -0.390 -16.979 1.00 90.75 89 ASP A CA 1
ATOM 689 C C . ASP A 1 89 ? -7.561 -1.724 -17.723 1.00 90.75 89 ASP A C 1
ATOM 691 O O . ASP A 1 89 ? -8.665 -2.255 -17.844 1.00 90.75 89 ASP A O 1
ATOM 695 N N . HIS A 1 90 ? -6.432 -2.334 -18.086 1.00 89.75 90 HIS A N 1
ATOM 696 C CA . HIS A 1 90 ? -6.400 -3.612 -18.793 1.00 89.75 90 HIS A CA 1
ATOM 697 C C . HIS A 1 90 ? -6.916 -4.802 -17.968 1.00 89.75 90 HIS A C 1
ATOM 699 O O . HIS A 1 90 ? -7.480 -5.731 -18.542 1.00 89.75 90 HIS A O 1
ATOM 705 N N . ASN A 1 91 ? -6.715 -4.814 -16.645 1.00 88.94 91 ASN A N 1
ATOM 706 C CA . ASN A 1 91 ? -6.988 -5.998 -15.818 1.00 88.94 91 ASN A CA 1
ATOM 707 C C . ASN A 1 91 ? -8.282 -5.918 -14.993 1.00 88.94 91 ASN A C 1
ATOM 709 O O . ASN A 1 91 ? -8.725 -6.942 -14.469 1.00 88.94 91 ASN A O 1
ATOM 713 N N . VAL A 1 92 ? -8.876 -4.729 -14.839 1.00 84.38 92 VAL A N 1
ATOM 714 C CA . VAL A 1 92 ? -10.045 -4.521 -13.962 1.00 84.38 92 VAL A CA 1
ATOM 715 C C . VAL A 1 92 ? -11.266 -4.009 -14.726 1.00 84.38 92 VAL A C 1
ATOM 717 O O . VAL A 1 92 ? -12.380 -4.446 -14.456 1.00 84.38 92 VAL A O 1
ATOM 720 N N . ARG A 1 93 ? -11.104 -3.107 -15.703 1.00 68.56 93 ARG A N 1
ATOM 721 C CA . ARG A 1 93 ? -12.251 -2.391 -16.300 1.00 68.56 93 ARG A CA 1
ATOM 722 C C . ARG A 1 93 ? -13.018 -3.166 -17.378 1.00 68.56 93 ARG A C 1
ATOM 724 O O . ARG A 1 93 ? -14.109 -2.744 -17.747 1.00 68.56 93 ARG A O 1
ATOM 731 N N . GLY A 1 94 ? -12.503 -4.305 -17.844 1.00 62.31 94 GLY A N 1
ATOM 732 C CA . GLY A 1 94 ? -13.155 -5.134 -18.868 1.00 62.31 94 GLY A CA 1
ATOM 733 C C . GLY A 1 94 ? -14.323 -6.009 -18.384 1.00 62.31 94 GLY A C 1
ATOM 734 O O . GLY A 1 94 ? -15.067 -6.514 -19.217 1.00 62.31 94 GLY A O 1
ATOM 735 N N . ASP A 1 95 ? -14.514 -6.182 -17.070 1.00 59.22 95 ASP A N 1
ATOM 736 C CA . ASP A 1 95 ? -15.282 -7.319 -16.527 1.00 59.22 95 ASP A CA 1
ATOM 737 C C . ASP A 1 95 ? -16.652 -6.971 -15.900 1.00 59.22 95 ASP A C 1
ATOM 739 O O . ASP A 1 95 ? -17.179 -7.742 -15.099 1.00 59.22 95 ASP A O 1
ATOM 743 N N . ASN A 1 96 ? -17.269 -5.823 -16.231 1.00 52.94 96 ASN A N 1
ATOM 744 C CA . ASN A 1 96 ? -18.531 -5.355 -15.607 1.00 52.94 96 ASN A CA 1
ATOM 745 C C . ASN A 1 96 ? -18.487 -5.303 -14.062 1.00 52.94 96 ASN A C 1
ATOM 747 O O . ASN A 1 96 ? -19.517 -5.218 -13.389 1.00 52.94 96 ASN A O 1
ATOM 751 N N . SER A 1 97 ? -17.293 -5.357 -13.476 1.00 55.41 97 SER A N 1
ATOM 752 C CA . SER A 1 97 ? -17.111 -5.389 -12.039 1.00 55.41 97 SER A CA 1
ATOM 753 C C . SER A 1 97 ? -17.320 -3.995 -11.464 1.00 55.41 97 SER A C 1
ATOM 755 O O . SER A 1 97 ? -16.682 -3.041 -11.900 1.00 55.41 97 SER A O 1
ATOM 757 N N . SER A 1 98 ? -18.122 -3.878 -10.407 1.00 57.59 98 SER A N 1
ATOM 758 C CA . SER A 1 98 ? -18.247 -2.670 -9.572 1.00 57.59 98 SER A CA 1
ATOM 759 C C . SER A 1 98 ? -16.963 -2.329 -8.788 1.00 57.59 98 SER A C 1
ATOM 761 O O . SER A 1 98 ? -17.010 -1.610 -7.792 1.00 57.59 98 SER A O 1
ATOM 763 N N . GLN A 1 99 ? -15.827 -2.904 -9.183 1.00 68.19 99 GLN A N 1
ATOM 764 C CA . GLN A 1 99 ? -14.531 -2.809 -8.529 1.00 68.19 99 GLN A CA 1
ATOM 765 C C . GLN A 1 99 ? -13.844 -1.522 -8.994 1.00 68.19 99 GLN A C 1
ATOM 767 O O . GLN A 1 99 ? -13.569 -1.342 -10.179 1.00 68.19 99 GLN A O 1
ATOM 772 N N . CYS A 1 100 ? -13.582 -0.615 -8.055 1.00 80.88 100 CYS A N 1
ATOM 773 C CA . CYS A 1 100 ? -12.919 0.656 -8.324 1.00 80.88 100 CYS A CA 1
ATOM 774 C C . CYS A 1 100 ? -11.483 0.613 -7.792 1.00 80.88 100 CYS A C 1
ATOM 776 O O . CYS A 1 100 ? -11.277 0.479 -6.581 1.00 80.88 100 CYS A O 1
ATOM 778 N N . VAL A 1 101 ? -10.510 0.725 -8.700 1.00 94.50 101 VAL A N 1
ATOM 779 C CA . VAL A 1 101 ? -9.106 0.975 -8.361 1.00 94.50 101 VAL A CA 1
ATOM 780 C C . VAL A 1 101 ? -8.767 2.407 -8.761 1.00 94.50 101 VAL A C 1
ATOM 782 O O . VAL A 1 101 ? -8.699 2.730 -9.950 1.00 94.50 101 VAL A O 1
ATOM 785 N N . ASP A 1 102 ? -8.553 3.254 -7.761 1.00 95.38 102 ASP A N 1
ATOM 786 C CA . ASP A 1 102 ? -8.044 4.612 -7.930 1.00 95.38 102 ASP A CA 1
ATOM 787 C C . ASP A 1 102 ? -6.512 4.582 -7.913 1.00 95.38 102 ASP A C 1
ATOM 789 O O . ASP A 1 102 ? -5.912 3.924 -7.068 1.00 95.38 102 ASP A O 1
ATOM 793 N N . VAL A 1 103 ? -5.865 5.325 -8.813 1.00 96.75 103 VAL A N 1
ATOM 794 C CA . VAL A 1 103 ? -4.400 5.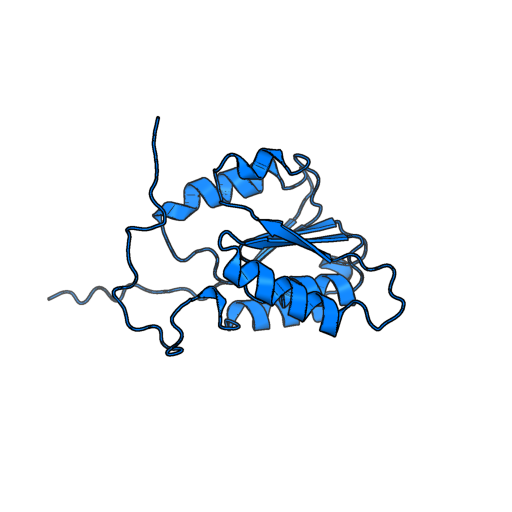473 -8.835 1.00 96.75 103 VAL A CA 1
ATOM 795 C C . VAL A 1 103 ? -4.043 6.912 -8.483 1.00 96.75 103 VAL A C 1
ATOM 797 O O . VAL A 1 103 ? -4.401 7.835 -9.225 1.00 96.75 103 VAL A O 1
ATOM 800 N N . LYS A 1 104 ? -3.346 7.109 -7.360 1.00 97.00 104 LYS A N 1
ATOM 801 C CA . LYS A 1 104 ? -3.044 8.433 -6.794 1.00 97.00 104 LYS A CA 1
ATOM 802 C C . LYS A 1 104 ? -1.580 8.570 -6.398 1.00 97.00 104 LYS A C 1
ATOM 804 O O . LYS A 1 104 ? -0.947 7.601 -6.000 1.00 97.00 104 LYS A O 1
ATOM 809 N N . GLN A 1 105 ? -1.067 9.791 -6.469 1.00 97.06 105 GLN A N 1
ATOM 810 C CA . GLN A 1 105 ? 0.266 10.096 -5.968 1.00 97.06 105 GLN A CA 1
ATOM 811 C C . GLN A 1 105 ? 0.270 10.152 -4.439 1.00 97.06 105 GLN A C 1
ATOM 813 O O . GLN A 1 105 ? -0.660 10.694 -3.840 1.00 97.06 105 GLN A O 1
ATOM 818 N N . LEU A 1 106 ? 1.310 9.589 -3.823 1.00 97.56 106 LEU A N 1
ATOM 819 C CA . LEU A 1 106 ? 1.560 9.688 -2.388 1.00 97.56 106 LEU A CA 1
ATOM 820 C C . LEU A 1 106 ? 3.062 9.591 -2.104 1.00 97.56 106 LEU A C 1
ATOM 822 O O . LEU A 1 106 ? 3.639 8.504 -2.127 1.00 97.56 106 LEU A O 1
ATOM 826 N N . GLY A 1 107 ? 3.689 10.721 -1.783 1.00 95.94 107 GLY A N 1
ATOM 827 C CA . GLY A 1 107 ? 4.961 10.731 -1.073 1.00 95.94 107 GLY A CA 1
ATOM 828 C C . GLY A 1 107 ? 4.749 10.425 0.409 1.00 95.94 107 GLY A C 1
ATOM 829 O O . GLY A 1 107 ? 3.917 11.038 1.077 1.00 95.94 107 GLY A O 1
ATOM 830 N N . TRP A 1 108 ? 5.507 9.479 0.959 1.00 96.12 108 TRP A N 1
ATOM 831 C CA . TRP A 1 108 ? 5.401 9.167 2.385 1.00 96.12 108 TRP A CA 1
ATOM 832 C C . TRP A 1 108 ? 5.921 10.328 3.235 1.00 96.12 108 TRP A C 1
ATOM 834 O O . TRP A 1 108 ? 6.983 10.887 2.953 1.00 96.12 108 TRP A O 1
ATOM 844 N N . GLY A 1 109 ? 5.173 10.689 4.280 1.00 91.00 109 GLY A N 1
ATOM 845 C CA . GLY A 1 109 ? 5.501 11.806 5.174 1.00 91.00 109 GLY A CA 1
ATOM 846 C C . GLY A 1 109 ? 5.471 13.193 4.513 1.00 91.00 109 GLY A C 1
ATOM 847 O O . GLY A 1 109 ? 5.993 14.148 5.087 1.00 91.00 109 GLY A O 1
ATOM 848 N N . THR A 1 110 ? 4.893 13.325 3.314 1.00 92.69 110 THR A N 1
ATOM 849 C CA . THR A 1 110 ? 4.691 14.612 2.631 1.00 92.69 110 THR A CA 1
ATOM 850 C C . THR A 1 110 ? 3.263 15.127 2.851 1.00 92.69 110 THR A C 1
ATOM 852 O O . THR A 1 110 ? 2.418 14.452 3.441 1.00 92.69 110 THR A O 1
ATOM 855 N N . ASN A 1 111 ? 2.965 16.324 2.336 1.00 92.81 111 ASN A N 1
ATOM 856 C CA . ASN A 1 111 ? 1.612 16.889 2.364 1.00 92.81 111 ASN A CA 1
ATOM 857 C C . ASN A 1 111 ? 0.637 16.165 1.417 1.00 92.81 111 ASN A C 1
ATOM 859 O O . ASN A 1 111 ? -0.564 16.410 1.494 1.00 92.81 111 ASN A O 1
ATOM 863 N N . ASP A 1 112 ? 1.109 15.247 0.564 1.00 92.44 112 ASP A N 1
ATOM 864 C CA . ASP A 1 112 ? 0.245 14.482 -0.351 1.00 92.44 112 ASP A CA 1
ATOM 865 C C . ASP A 1 112 ? -0.829 13.697 0.420 1.00 92.44 112 ASP A C 1
ATOM 867 O O . ASP A 1 112 ? -1.950 13.508 -0.060 1.00 92.44 112 ASP A O 1
ATOM 871 N N . ILE A 1 113 ? -0.511 13.320 1.663 1.00 93.44 113 ILE A N 1
ATOM 872 C CA . ILE A 1 113 ? -1.401 12.635 2.599 1.00 93.44 113 ILE A CA 1
ATOM 873 C C . ILE A 1 113 ? -2.687 13.413 2.915 1.00 93.44 113 ILE A C 1
ATOM 875 O O . ILE A 1 113 ? -3.679 12.816 3.317 1.00 93.44 113 ILE A O 1
ATOM 879 N N . GLU A 1 114 ? -2.699 14.738 2.748 1.00 93.12 114 GLU A N 1
ATOM 880 C CA . GLU A 1 114 ? -3.872 15.587 3.006 1.00 93.12 114 GLU A CA 1
ATOM 881 C C . GLU A 1 114 ? -4.984 15.380 1.968 1.00 93.12 114 GLU A C 1
ATOM 883 O O . GLU A 1 114 ? -6.137 15.722 2.218 1.00 93.12 114 GLU A O 1
ATOM 888 N N . SER A 1 115 ? -4.662 14.775 0.821 1.00 94.44 115 SER A N 1
ATOM 889 C CA . SER A 1 115 ? -5.642 14.398 -0.207 1.00 94.44 115 SER A CA 1
ATOM 890 C C . SER A 1 115 ? -6.389 13.087 0.094 1.00 94.44 115 SER A C 1
ATOM 892 O O . SER A 1 115 ? -7.246 12.656 -0.690 1.00 94.44 115 SER A O 1
ATOM 894 N N . PHE A 1 116 ? -6.069 12.450 1.222 1.00 96.50 116 PHE A N 1
ATOM 895 C CA . PHE A 1 116 ? -6.643 11.192 1.675 1.00 96.50 116 PHE A CA 1
ATOM 896 C C . PHE A 1 116 ? -7.456 11.410 2.953 1.00 96.50 116 PHE A C 1
ATOM 898 O O . PHE A 1 116 ? -7.108 12.216 3.814 1.00 96.50 116 PHE A O 1
ATOM 905 N N . GLU A 1 117 ? -8.546 10.660 3.086 1.00 95.75 117 GLU A N 1
ATOM 906 C CA . GLU A 1 117 ? -9.328 10.635 4.317 1.00 95.75 117 GLU A CA 1
ATOM 907 C C . GLU A 1 117 ? -8.546 9.881 5.401 1.00 95.75 117 GLU A C 1
ATOM 909 O O . GLU A 1 117 ? -8.138 8.732 5.200 1.00 95.75 117 GLU A O 1
ATOM 914 N N . ALA A 1 118 ? -8.314 10.537 6.538 1.00 96.38 118 ALA A N 1
ATOM 915 C CA . ALA A 1 118 ? -7.583 9.950 7.655 1.00 96.38 118 ALA A CA 1
ATOM 916 C C . ALA A 1 118 ? -8.323 8.733 8.229 1.00 96.38 118 ALA A C 1
ATOM 918 O O . ALA A 1 118 ? -9.551 8.717 8.292 1.00 96.38 118 ALA A O 1
ATOM 919 N N . SER A 1 119 ? -7.561 7.729 8.665 1.00 97.12 119 SER A N 1
ATOM 920 C CA . SER A 1 119 ? -8.075 6.517 9.319 1.00 97.12 119 SER A CA 1
ATOM 921 C C . SER A 1 119 ? -9.209 5.798 8.566 1.00 97.12 119 SER A C 1
ATOM 923 O O . SER A 1 119 ? -10.111 5.235 9.185 1.00 97.12 119 SER A O 1
ATOM 925 N N . SER A 1 120 ? -9.176 5.813 7.231 1.00 97.06 120 SER A N 1
ATOM 926 C CA . SER A 1 120 ? -10.273 5.333 6.374 1.00 97.06 120 SER A CA 1
ATOM 927 C C . SER A 1 120 ? -10.010 3.982 5.707 1.00 97.06 120 SER A C 1
ATOM 929 O O . SER A 1 120 ? -10.914 3.416 5.082 1.00 97.06 120 SER A O 1
ATOM 931 N N . PHE A 1 121 ? -8.782 3.464 5.794 1.00 98.50 121 PHE A N 1
ATOM 932 C CA . PHE A 1 121 ? -8.400 2.213 5.146 1.00 98.50 121 PHE A CA 1
ATOM 933 C C . PHE A 1 121 ? -8.525 1.028 6.107 1.00 98.50 121 PHE A C 1
ATOM 935 O O . PHE A 1 121 ? -7.922 1.002 7.181 1.00 98.50 121 PHE A O 1
ATOM 942 N N . ASP A 1 122 ? -9.301 0.026 5.694 1.00 98.56 122 ASP A N 1
ATOM 943 C CA . ASP A 1 122 ? -9.514 -1.232 6.423 1.00 98.56 122 ASP A CA 1
ATOM 944 C C . ASP A 1 122 ? -8.278 -2.155 6.303 1.00 98.56 122 ASP A C 1
ATOM 946 O O . ASP A 1 122 ? -8.037 -3.037 7.132 1.00 98.56 122 ASP A O 1
ATOM 950 N N . LEU A 1 123 ? -7.503 -1.979 5.228 1.00 98.75 123 LEU A N 1
ATOM 951 C CA . LEU A 1 123 ? -6.288 -2.730 4.932 1.00 98.75 123 LEU A CA 1
ATOM 952 C C . LEU A 1 123 ? -5.264 -1.821 4.243 1.00 98.75 123 LEU A C 1
ATOM 954 O O . LEU A 1 123 ? -5.567 -1.200 3.226 1.00 98.75 123 LEU A O 1
ATOM 958 N N . VAL A 1 124 ? -4.037 -1.807 4.757 1.00 98.75 124 VAL A N 1
ATOM 959 C CA . VAL A 1 124 ? -2.869 -1.233 4.080 1.00 98.75 124 VAL A CA 1
ATOM 960 C C . VAL A 1 124 ? -1.940 -2.370 3.672 1.00 98.75 124 VAL A C 1
ATOM 962 O O . VAL A 1 124 ? -1.623 -3.246 4.480 1.00 98.75 124 VAL A O 1
ATOM 965 N N . VAL A 1 125 ? -1.499 -2.361 2.418 1.00 98.75 125 VAL A N 1
ATOM 966 C CA . VAL A 1 125 ? -0.549 -3.331 1.869 1.00 98.75 125 VAL A CA 1
ATOM 967 C C . VAL A 1 125 ? 0.679 -2.635 1.289 1.00 98.75 125 VAL A C 1
ATOM 969 O O . VAL A 1 125 ? 0.597 -1.501 0.821 1.00 98.75 125 VAL A O 1
ATOM 972 N N . GLY A 1 126 ? 1.821 -3.319 1.302 1.00 97.25 126 GLY A N 1
ATOM 973 C CA . GLY A 1 126 ? 3.037 -2.848 0.642 1.00 97.25 126 GLY A CA 1
ATOM 974 C C . GLY A 1 126 ? 3.999 -3.994 0.347 1.00 97.25 126 GLY A C 1
ATOM 975 O O . GLY A 1 126 ? 4.213 -4.868 1.191 1.00 97.25 126 GLY A O 1
ATOM 976 N N . SER A 1 127 ? 4.586 -3.992 -0.848 1.00 95.31 127 SER A N 1
ATOM 977 C CA . SER A 1 127 ? 5.582 -4.979 -1.275 1.00 95.31 127 SER A CA 1
ATOM 978 C C . SER A 1 127 ? 6.937 -4.321 -1.507 1.00 95.31 127 SER A C 1
ATOM 980 O O . SER A 1 127 ? 7.030 -3.385 -2.291 1.00 95.31 127 SER A O 1
ATOM 982 N N . ASP A 1 128 ? 7.977 -4.809 -0.829 1.00 90.25 128 ASP A N 1
ATOM 983 C CA . ASP A 1 128 ? 9.353 -4.290 -0.888 1.00 90.25 128 ASP A CA 1
ATOM 984 C C . ASP A 1 128 ? 9.479 -2.778 -0.602 1.00 90.25 128 ASP A C 1
ATOM 986 O O . ASP A 1 128 ? 10.420 -2.127 -1.039 1.00 90.25 128 ASP A O 1
ATOM 990 N N . VAL A 1 129 ? 8.585 -2.224 0.226 1.00 90.12 129 VAL A N 1
ATOM 991 C CA . VAL A 1 129 ? 8.612 -0.812 0.668 1.00 90.12 129 VAL A CA 1
ATOM 992 C C . VAL A 1 129 ? 9.623 -0.525 1.790 1.00 90.12 129 VAL A C 1
ATOM 994 O O . VAL A 1 129 ? 9.926 0.629 2.089 1.00 90.12 129 VAL A O 1
ATOM 997 N N . VAL A 1 130 ? 10.194 -1.566 2.405 1.00 89.12 130 VAL A N 1
ATOM 998 C CA . VAL A 1 130 ? 11.149 -1.472 3.526 1.00 89.12 130 VAL A CA 1
ATOM 999 C C . VAL A 1 130 ? 12.583 -1.685 3.023 1.00 89.12 130 VAL A C 1
ATOM 1001 O O . VAL A 1 130 ? 13.248 -2.657 3.373 1.00 89.12 130 VAL A O 1
ATOM 1004 N N . TYR A 1 131 ? 13.066 -0.782 2.167 1.00 80.81 131 TYR A N 1
ATOM 1005 C CA . TYR A 1 131 ? 14.396 -0.894 1.542 1.00 80.81 131 TYR A CA 1
ATOM 1006 C C . TYR A 1 131 ? 15.367 0.227 1.919 1.00 80.81 131 TYR A C 1
ATOM 1008 O O . TYR A 1 131 ? 16.574 -0.002 1.983 1.00 80.81 131 TYR A O 1
ATOM 1016 N N . ASN A 1 132 ? 14.858 1.427 2.197 1.00 84.69 132 ASN A N 1
ATOM 1017 C CA . ASN A 1 132 ? 15.665 2.588 2.550 1.00 84.69 132 ASN A CA 1
ATOM 1018 C C . ASN A 1 132 ? 15.353 3.023 3.985 1.00 84.69 132 ASN A C 1
ATOM 1020 O O . ASN A 1 132 ? 14.245 3.466 4.282 1.00 84.69 132 ASN A O 1
ATOM 1024 N N . LYS A 1 133 ? 16.352 2.945 4.874 1.00 86.62 133 LYS A N 1
ATOM 1025 C CA . LYS A 1 133 ? 16.214 3.320 6.294 1.00 86.62 133 LYS A CA 1
ATOM 1026 C C . LYS A 1 133 ? 15.737 4.763 6.490 1.00 86.62 133 LYS A C 1
ATOM 1028 O O . LYS A 1 133 ? 15.039 5.039 7.461 1.00 86.62 133 LYS A O 1
ATOM 1033 N N . GLY A 1 134 ? 16.084 5.672 5.575 1.00 88.19 134 GLY A N 1
ATOM 1034 C CA . GLY A 1 134 ? 15.630 7.064 5.611 1.00 88.19 134 GLY A CA 1
ATOM 1035 C C . GLY A 1 134 ? 14.118 7.220 5.420 1.00 88.19 134 GLY A C 1
ATOM 1036 O O . GLY A 1 134 ? 13.556 8.220 5.856 1.00 88.19 134 GLY A O 1
ATOM 1037 N N . LEU A 1 135 ? 13.457 6.219 4.831 1.00 89.75 135 LEU A N 1
ATOM 1038 C CA . LEU A 1 135 ? 12.022 6.229 4.549 1.00 89.75 135 LEU A CA 1
ATOM 1039 C C . LEU A 1 135 ? 11.176 5.559 5.633 1.00 89.75 135 LEU A C 1
ATOM 1041 O O . LEU A 1 135 ? 9.957 5.667 5.591 1.00 89.75 135 LEU A O 1
ATOM 1045 N N . PHE A 1 136 ? 11.785 4.915 6.635 1.00 92.19 136 PHE A N 1
ATOM 1046 C CA . PHE A 1 136 ? 11.030 4.162 7.643 1.00 92.19 136 PHE A CA 1
ATOM 1047 C C . PHE A 1 136 ? 10.109 5.059 8.466 1.00 92.19 136 PHE A C 1
ATOM 1049 O O . PHE A 1 136 ? 8.933 4.749 8.619 1.00 92.19 136 PHE A O 1
ATOM 1056 N N . LYS A 1 137 ? 10.620 6.188 8.971 1.00 94.69 137 LYS A N 1
ATOM 1057 C CA . LYS A 1 137 ? 9.802 7.124 9.749 1.00 94.69 137 LYS A CA 1
ATOM 1058 C C . LYS A 1 137 ? 8.652 7.714 8.906 1.00 94.69 137 LYS A C 1
ATOM 1060 O O . LYS A 1 137 ? 7.512 7.563 9.335 1.00 94.69 137 LYS A O 1
ATOM 1065 N N . PRO A 1 138 ? 8.901 8.284 7.710 1.00 96.19 138 PRO A N 1
ATOM 1066 C CA . PRO A 1 138 ? 7.827 8.743 6.826 1.00 96.19 138 PRO A CA 1
ATOM 1067 C C . PRO A 1 138 ? 6.791 7.665 6.478 1.00 96.19 138 PRO A C 1
ATOM 1069 O O . PRO A 1 138 ? 5.596 7.956 6.419 1.00 96.19 138 PRO A O 1
ATOM 1072 N N . LEU A 1 139 ? 7.230 6.420 6.258 1.00 96.44 139 LEU A N 1
ATOM 1073 C CA . LEU A 1 139 ? 6.350 5.288 5.967 1.00 96.44 139 LEU A CA 1
ATOM 1074 C C . LEU A 1 139 ? 5.418 4.989 7.149 1.00 96.44 139 LEU A C 1
ATOM 1076 O O . LEU A 1 139 ? 4.209 4.897 6.955 1.00 96.44 139 LEU A O 1
ATOM 1080 N N . ILE A 1 140 ? 5.960 4.888 8.366 1.00 96.62 140 ILE A N 1
ATOM 1081 C CA . ILE A 1 140 ? 5.165 4.632 9.576 1.00 96.62 140 ILE A CA 1
ATOM 1082 C C . ILE A 1 140 ? 4.187 5.779 9.847 1.00 96.62 140 ILE A C 1
ATOM 1084 O O . ILE A 1 140 ? 3.008 5.521 10.044 1.00 96.62 140 ILE A O 1
ATOM 1088 N N . GLU A 1 141 ? 4.626 7.038 9.753 1.00 96.75 141 GLU A N 1
ATOM 1089 C CA . GLU A 1 141 ? 3.741 8.204 9.928 1.00 96.75 141 GLU A CA 1
ATOM 1090 C C . GLU A 1 141 ? 2.589 8.215 8.908 1.00 96.75 141 GLU A C 1
ATOM 1092 O O . GLU A 1 141 ? 1.464 8.606 9.224 1.00 96.75 141 GLU A O 1
ATOM 1097 N N . THR A 1 142 ? 2.859 7.758 7.682 1.00 97.94 142 THR A N 1
ATOM 1098 C CA . THR A 1 142 ? 1.842 7.619 6.633 1.00 97.94 142 THR A CA 1
ATOM 1099 C C . THR A 1 142 ? 0.838 6.521 6.974 1.00 97.94 142 THR A C 1
ATOM 1101 O O . THR A 1 142 ? -0.368 6.740 6.858 1.00 97.94 142 THR A O 1
ATOM 1104 N N . ILE A 1 143 ? 1.319 5.357 7.422 1.00 97.94 143 ILE A N 1
ATOM 1105 C CA . ILE A 1 143 ? 0.470 4.233 7.832 1.00 97.94 143 ILE A CA 1
ATOM 1106 C C . ILE A 1 143 ? -0.406 4.641 9.020 1.00 97.94 143 ILE A C 1
ATOM 1108 O O . ILE A 1 143 ? -1.621 4.491 8.933 1.00 97.94 143 ILE A O 1
ATOM 1112 N N . ASP A 1 144 ? 0.173 5.225 10.069 1.00 96.94 144 ASP A N 1
ATOM 1113 C CA . ASP A 1 144 ? -0.541 5.621 11.290 1.00 96.94 144 ASP A CA 1
ATOM 1114 C C . ASP A 1 144 ? -1.678 6.615 11.009 1.00 96.94 144 ASP A C 1
ATOM 1116 O O . ASP A 1 144 ? -2.733 6.567 11.639 1.00 96.94 144 ASP A O 1
ATOM 1120 N N . LYS A 1 145 ? -1.486 7.522 10.044 1.00 97.62 145 LYS A N 1
ATOM 1121 C CA . LYS A 1 145 ? -2.493 8.531 9.692 1.00 97.62 145 LYS A CA 1
ATOM 1122 C C . LYS A 1 145 ? -3.613 7.985 8.800 1.00 97.62 145 LYS A C 1
ATOM 1124 O O . LYS A 1 145 ? -4.726 8.513 8.835 1.00 97.62 145 LYS A O 1
ATOM 1129 N N . LEU A 1 146 ? -3.340 6.976 7.974 1.00 98.31 146 LEU A N 1
ATOM 1130 C CA . LEU A 1 146 ? -4.285 6.488 6.961 1.00 98.31 146 LEU A CA 1
ATOM 1131 C C . LEU A 1 146 ? -4.997 5.193 7.363 1.00 98.31 146 LEU A C 1
ATOM 1133 O O . LEU A 1 146 ? -6.158 4.995 6.996 1.00 98.31 146 LEU A O 1
ATOM 1137 N N . LEU A 1 147 ? -4.334 4.324 8.122 1.00 98.56 147 LEU A N 1
ATOM 1138 C CA . LEU A 1 147 ? -4.907 3.070 8.592 1.00 98.56 147 LEU A CA 1
ATOM 1139 C C . LEU A 1 147 ? -6.015 3.351 9.618 1.00 98.56 147 LEU A C 1
ATOM 1141 O O . LEU A 1 147 ? -5.865 4.179 10.518 1.00 98.56 147 LEU A O 1
ATOM 1145 N N . SER A 1 148 ? -7.153 2.677 9.464 1.00 98.25 148 SER A N 1
ATOM 1146 C CA . SER A 1 148 ? -8.217 2.714 10.473 1.00 98.25 148 SER A CA 1
ATOM 1147 C C . SER A 1 148 ? -7.751 2.082 11.797 1.00 98.25 148 SER A C 1
ATOM 1149 O O . SER A 1 148 ? -6.853 1.241 11.779 1.00 98.25 148 SER A O 1
ATOM 1151 N N . PRO A 1 149 ? -8.354 2.425 12.953 1.00 96.81 149 PRO A N 1
ATOM 1152 C CA . PRO A 1 149 ? -7.929 1.888 14.252 1.00 96.81 149 PRO A CA 1
ATOM 1153 C C . PRO A 1 149 ? -7.957 0.354 14.350 1.00 96.81 149 PRO A C 1
ATOM 1155 O O . PRO A 1 149 ? -7.098 -0.230 14.999 1.00 96.81 149 PRO A O 1
ATOM 1158 N N . GLU A 1 150 ? -8.910 -0.289 13.668 1.00 96.50 150 GLU A N 1
ATOM 1159 C CA . GLU A 1 150 ? -9.046 -1.755 13.574 1.00 96.50 150 GLU A CA 1
ATOM 1160 C C . GLU A 1 150 ? -8.469 -2.313 12.258 1.00 96.50 150 GLU A C 1
ATOM 1162 O O . GLU A 1 150 ? -8.703 -3.463 11.876 1.00 96.50 150 GLU A O 1
ATOM 1167 N N . GLY A 1 151 ? -7.757 -1.467 11.514 1.00 97.69 151 GLY A N 1
ATOM 1168 C CA . GLY A 1 151 ? -7.199 -1.789 10.217 1.00 97.69 151 GLY A CA 1
ATOM 1169 C C . GLY A 1 151 ? -6.038 -2.769 10.323 1.00 97.69 151 GLY A C 1
ATOM 1170 O O . GLY A 1 151 ? -5.338 -2.868 11.328 1.00 97.69 151 GLY A O 1
ATOM 1171 N N . THR A 1 152 ? -5.807 -3.509 9.244 1.00 98.44 152 THR A N 1
ATOM 1172 C CA . THR A 1 152 ? -4.672 -4.435 9.153 1.00 98.44 152 THR A CA 1
ATOM 1173 C C . THR A 1 152 ? -3.576 -3.859 8.262 1.00 98.44 152 THR A C 1
ATOM 1175 O O . THR A 1 152 ? -3.865 -3.325 7.194 1.00 98.44 152 THR A O 1
ATOM 1178 N N . LEU A 1 153 ? -2.313 -4.016 8.662 1.00 98.38 153 LEU A N 1
ATOM 1179 C CA . LEU A 1 153 ? -1.147 -3.787 7.809 1.00 98.38 153 LEU A CA 1
ATOM 1180 C C . LEU A 1 153 ? -0.571 -5.135 7.359 1.00 98.38 153 LEU A C 1
ATOM 1182 O O . LEU A 1 153 ? -0.290 -5.990 8.199 1.00 98.38 153 LEU A O 1
ATOM 1186 N N . ILE A 1 154 ? -0.345 -5.313 6.056 1.00 98.31 154 ILE A N 1
ATOM 1187 C CA . ILE A 1 154 ? 0.363 -6.479 5.509 1.00 98.31 154 ILE A CA 1
ATOM 1188 C C . ILE A 1 154 ? 1.538 -5.997 4.663 1.00 98.31 154 ILE A C 1
ATOM 1190 O O . ILE A 1 154 ? 1.358 -5.366 3.623 1.00 98.31 154 ILE A O 1
ATOM 1194 N N . LEU A 1 155 ? 2.752 -6.331 5.096 1.00 96.88 155 LEU A N 1
ATOM 1195 C CA . LEU A 1 155 ? 3.975 -6.046 4.356 1.00 96.88 155 LEU A CA 1
ATOM 1196 C C . LEU A 1 155 ? 4.618 -7.350 3.896 1.00 96.88 155 LEU A C 1
ATOM 1198 O O . LEU A 1 155 ? 4.841 -8.254 4.699 1.00 96.88 155 LEU A O 1
ATOM 1202 N N . ALA A 1 156 ? 4.961 -7.420 2.615 1.00 94.94 156 ALA A N 1
ATOM 1203 C CA . ALA A 1 156 ? 5.839 -8.452 2.081 1.00 94.94 156 ALA A CA 1
ATOM 1204 C C . ALA A 1 156 ? 7.164 -7.802 1.697 1.00 94.94 156 ALA A C 1
ATOM 1206 O O . ALA A 1 156 ? 7.178 -6.778 1.019 1.00 94.94 156 ALA A O 1
ATOM 1207 N N . TYR A 1 157 ? 8.283 -8.373 2.124 1.00 90.56 157 TYR A N 1
ATOM 1208 C CA . TYR A 1 157 ? 9.595 -7.871 1.739 1.00 90.56 157 TYR A CA 1
ATOM 1209 C C . TYR A 1 157 ? 10.622 -8.993 1.737 1.00 90.56 157 TYR A C 1
ATOM 1211 O O . TYR A 1 157 ? 10.499 -9.975 2.475 1.00 90.56 157 TYR A O 1
ATOM 1219 N N . LYS A 1 158 ? 11.669 -8.826 0.933 1.00 84.12 158 LYS A N 1
ATOM 1220 C CA . LYS A 1 158 ? 12.850 -9.686 0.988 1.00 84.12 158 LYS A CA 1
ATOM 1221 C C . LYS A 1 158 ? 13.871 -9.104 1.972 1.00 84.12 158 LYS A C 1
ATOM 1223 O O . LYS A 1 158 ? 14.346 -7.988 1.751 1.00 84.12 158 LYS A O 1
ATOM 1228 N N . PRO A 1 159 ? 14.268 -9.824 3.040 1.00 79.12 159 PRO A N 1
ATOM 1229 C CA . PRO A 1 159 ? 15.337 -9.363 3.919 1.00 79.12 159 PRO A CA 1
ATOM 1230 C C . PRO A 1 159 ? 16.635 -9.157 3.131 1.00 79.12 159 PRO A C 1
ATOM 1232 O O . PRO A 1 159 ? 17.130 -10.081 2.485 1.00 79.12 159 PRO A O 1
ATOM 1235 N N . ARG A 1 160 ? 17.207 -7.951 3.193 1.00 71.31 160 ARG A N 1
ATOM 1236 C CA . ARG A 1 160 ? 18.537 -7.657 2.645 1.00 71.31 160 ARG A CA 1
ATOM 1237 C C . ARG A 1 160 ? 19.538 -7.657 3.796 1.00 71.31 160 ARG A C 1
ATOM 1239 O O . ARG A 1 160 ? 19.589 -6.717 4.587 1.00 71.31 160 ARG A O 1
ATOM 1246 N N . LEU A 1 161 ? 20.286 -8.750 3.933 1.00 61.00 161 LEU A N 1
ATOM 1247 C CA . LEU A 1 161 ? 21.393 -8.837 4.884 1.00 61.00 161 LEU A CA 1
ATOM 1248 C C . LEU A 1 161 ? 22.553 -7.990 4.354 1.00 61.00 161 LEU A C 1
ATOM 1250 O O . LEU A 1 161 ? 23.031 -8.224 3.248 1.00 61.00 161 LEU A O 1
ATOM 1254 N N . ILE A 1 162 ? 23.027 -7.033 5.154 1.00 56.62 162 ILE A N 1
ATOM 1255 C CA . ILE A 1 162 ? 24.348 -6.442 4.931 1.00 56.62 162 ILE A CA 1
ATOM 1256 C C . ILE A 1 162 ? 25.345 -7.537 5.304 1.00 56.62 162 ILE A C 1
ATOM 1258 O O . ILE A 1 162 ? 25.547 -7.809 6.489 1.00 56.62 162 ILE A O 1
ATOM 1262 N N . ILE A 1 163 ? 25.950 -8.189 4.311 1.00 44.16 163 ILE A N 1
ATOM 1263 C CA . ILE A 1 163 ? 27.175 -8.947 4.556 1.00 44.16 163 ILE A CA 1
ATOM 1264 C C . ILE A 1 163 ? 28.236 -7.888 4.831 1.00 44.16 163 ILE A C 1
ATOM 1266 O O . ILE A 1 163 ? 28.791 -7.288 3.913 1.00 44.16 163 ILE A O 1
ATOM 1270 N N . ALA A 1 164 ? 28.458 -7.591 6.110 1.00 46.69 164 ALA A N 1
ATOM 1271 C CA . ALA A 1 164 ? 29.634 -6.851 6.516 1.00 46.69 164 ALA A CA 1
ATOM 1272 C C . ALA A 1 164 ? 30.834 -7.726 6.143 1.00 46.69 164 ALA A C 1
ATOM 1274 O O . ALA A 1 164 ? 31.154 -8.689 6.839 1.00 46.69 164 ALA A O 1
ATOM 1275 N N . HIS A 1 165 ? 31.466 -7.431 5.010 1.00 42.22 165 HIS A N 1
ATOM 1276 C CA . HIS A 1 165 ? 32.830 -7.869 4.784 1.00 42.22 165 HIS A CA 1
ATOM 1277 C C . HIS A 1 165 ? 33.688 -7.127 5.806 1.00 42.22 165 HIS A C 1
ATOM 1279 O O . HIS A 1 165 ? 34.068 -5.976 5.604 1.00 42.22 165 HIS A O 1
ATOM 1285 N N . SER A 1 166 ? 33.921 -7.772 6.948 1.00 42.31 166 SER A N 1
ATOM 1286 C CA . SER A 1 166 ? 35.022 -7.416 7.830 1.00 42.31 166 SER A CA 1
ATOM 1287 C C . SER A 1 166 ? 36.309 -7.653 7.039 1.00 42.31 166 SER A C 1
ATOM 1289 O O . SER A 1 166 ? 36.653 -8.805 6.768 1.00 42.31 166 SER A O 1
ATOM 1291 N N . PHE A 1 167 ? 36.953 -6.570 6.609 1.00 44.69 167 PHE A N 1
ATOM 1292 C CA . PHE A 1 167 ? 38.374 -6.576 6.272 1.00 44.69 167 PHE A CA 1
ATOM 1293 C C . PHE A 1 167 ? 39.185 -6.378 7.552 1.00 44.69 167 PHE A C 1
ATOM 1295 O O . PHE A 1 167 ? 38.729 -5.586 8.411 1.00 44.69 167 PHE A O 1
#

Radius of gyration: 16.16 Å; Cα contacts (8 Å, |Δi|>4): 289; chains: 1; bounding box: 57×42×33 Å

Nearest PDB structures (foldseek):
  6h2v-assembly2_C  TM=8.052E-01  e=7.689E-08  Homo sapiens
  3v97-assembly1_A  TM=7.314E-01  e=3.255E-06  Escherichia coli K-12
  3c0k-assembly1_B  TM=7.084E-01  e=1.001E-05  Escherichia coli K-12
  6m1c-assembly1_A  TM=7.470E-01  e=4.209E-05  Mycobacterium tuberculosis H37Rv
  6sgb-assembly1_FE  TM=6.327E-01  e=5.112E-04  Trypanosoma brucei brucei

Foldseek 3Di:
DDDPPPPDDDPPDCDPVNDPDPLQDDDPLLVVLLVVCLVVLVLQAQWEEEEEQCSQVSSVLSSQVSHHQEYEYEDADVVSLVNNVVSCCVRPVPPPRNRYYHYAYDDQLDCSLVVADWQRGQEYEYEQPPDDPVCPVSNVVSCNGHHHPNHDYYYGYDDDDDPPPDD

Mean predicted aligned error: 8.34 Å